Protein AF-A0A636LLC7-F1 (afdb_monomer)

Structure (mmCIF, N/CA/C/O backbone):
data_AF-A0A636LLC7-F1
#
_entry.id   AF-A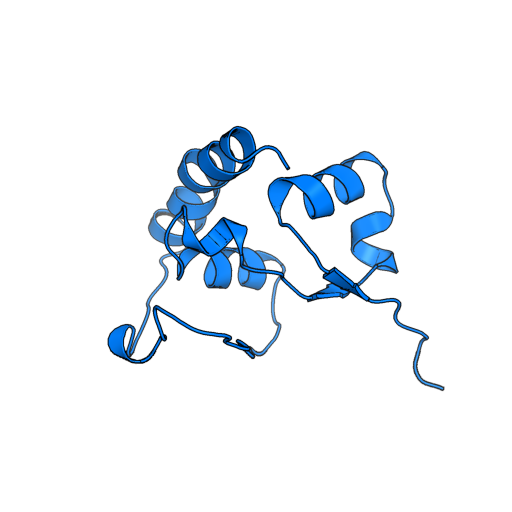0A636LLC7-F1
#
loop_
_atom_site.group_PDB
_atom_site.id
_atom_site.type_symbol
_atom_site.label_atom_id
_atom_site.label_alt_id
_atom_site.label_comp_id
_atom_site.label_asym_id
_atom_site.label_entity_id
_atom_site.label_seq_id
_atom_site.pdbx_PDB_ins_code
_atom_site.Cartn_x
_atom_site.Cartn_y
_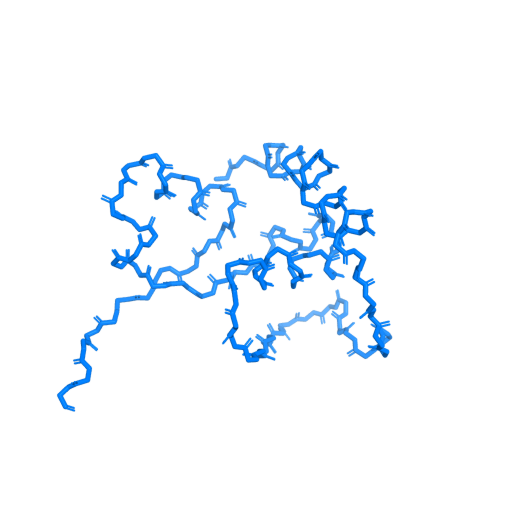atom_site.Cartn_z
_atom_site.occupancy
_atom_site.B_iso_or_equiv
_atom_site.auth_seq_id
_atom_site.auth_comp_id
_atom_site.auth_asym_id
_atom_site.auth_atom_id
_atom_site.pdbx_PDB_model_num
ATOM 1 N N . MET A 1 1 ? 7.302 -12.736 0.149 1.00 58.31 1 MET A N 1
ATOM 2 C CA . MET A 1 1 ? 6.633 -12.761 1.475 1.00 58.31 1 MET A CA 1
ATOM 3 C C . MET A 1 1 ? 7.625 -12.346 2.551 1.00 58.31 1 MET A C 1
ATOM 5 O O . MET A 1 1 ? 8.388 -13.177 3.008 1.00 58.31 1 MET A O 1
ATOM 9 N N . ASN A 1 2 ? 7.585 -11.081 2.977 1.00 75.25 2 ASN A N 1
ATOM 10 C CA . ASN A 1 2 ? 8.117 -10.658 4.274 1.00 75.25 2 ASN A CA 1
ATOM 11 C C . ASN A 1 2 ? 7.044 -9.797 4.944 1.00 75.25 2 ASN A C 1
ATOM 13 O O . ASN A 1 2 ? 7.019 -8.577 4.793 1.00 75.25 2 ASN A O 1
ATOM 17 N N . ARG A 1 3 ? 6.093 -10.457 5.628 1.00 82.88 3 ARG A N 1
ATOM 18 C CA . ARG A 1 3 ? 4.954 -9.786 6.288 1.00 82.88 3 ARG A CA 1
ATOM 19 C C . ARG A 1 3 ? 5.436 -8.648 7.186 1.00 82.88 3 ARG A C 1
ATOM 21 O O . ARG A 1 3 ? 4.837 -7.583 7.168 1.00 82.88 3 ARG A O 1
ATOM 28 N N . PHE A 1 4 ? 6.561 -8.863 7.868 1.00 89.31 4 PHE A N 1
ATOM 29 C CA . PHE A 1 4 ? 7.239 -7.861 8.678 1.00 89.31 4 PHE A CA 1
ATOM 30 C C . PHE A 1 4 ? 7.630 -6.607 7.880 1.00 89.31 4 PHE A C 1
ATOM 32 O O . PHE A 1 4 ? 7.203 -5.514 8.234 1.00 89.31 4 PHE A O 1
ATOM 39 N N . LEU A 1 5 ? 8.360 -6.758 6.767 1.00 89.81 5 LEU A N 1
ATOM 40 C CA . LEU A 1 5 ? 8.785 -5.621 5.939 1.00 89.81 5 LEU A CA 1
ATOM 41 C C . LEU A 1 5 ? 7.599 -4.846 5.368 1.00 89.81 5 LEU A C 1
ATOM 43 O O . LEU A 1 5 ? 7.619 -3.621 5.367 1.00 89.81 5 LEU A O 1
ATOM 47 N N . ARG A 1 6 ? 6.546 -5.539 4.920 1.00 89.00 6 ARG A N 1
ATOM 48 C CA . ARG A 1 6 ? 5.332 -4.870 4.436 1.00 89.00 6 ARG A CA 1
ATOM 49 C C . ARG A 1 6 ? 4.631 -4.110 5.556 1.00 89.00 6 ARG A C 1
ATOM 51 O O . ARG A 1 6 ? 4.224 -2.977 5.347 1.00 89.00 6 ARG A O 1
ATOM 58 N N . THR A 1 7 ? 4.488 -4.713 6.734 1.00 91.56 7 THR A N 1
ATOM 59 C CA . THR A 1 7 ? 3.885 -4.039 7.887 1.00 91.56 7 THR A CA 1
ATOM 60 C C . THR A 1 7 ? 4.683 -2.799 8.274 1.00 91.56 7 THR A C 1
ATOM 62 O O . THR A 1 7 ? 4.080 -1.745 8.457 1.00 91.56 7 THR A O 1
ATOM 65 N N . LEU A 1 8 ? 6.013 -2.899 8.328 1.00 93.56 8 LEU A N 1
ATOM 66 C CA . LEU A 1 8 ? 6.890 -1.766 8.607 1.00 93.56 8 LEU A CA 1
ATOM 67 C C . LEU A 1 8 ? 6.748 -0.678 7.535 1.00 93.56 8 LEU A C 1
ATOM 69 O O . LEU A 1 8 ? 6.526 0.481 7.861 1.00 93.56 8 LEU A O 1
ATOM 73 N N . PHE A 1 9 ? 6.783 -1.058 6.257 1.00 92.31 9 PHE A N 1
ATOM 74 C CA . PHE A 1 9 ? 6.582 -0.145 5.135 1.00 92.31 9 PHE A CA 1
ATOM 75 C C . PHE A 1 9 ? 5.226 0.573 5.208 1.00 92.31 9 PHE A C 1
ATOM 77 O O . PHE A 1 9 ? 5.154 1.791 5.042 1.00 92.31 9 PHE A O 1
ATOM 84 N N . THR A 1 10 ? 4.146 -0.149 5.51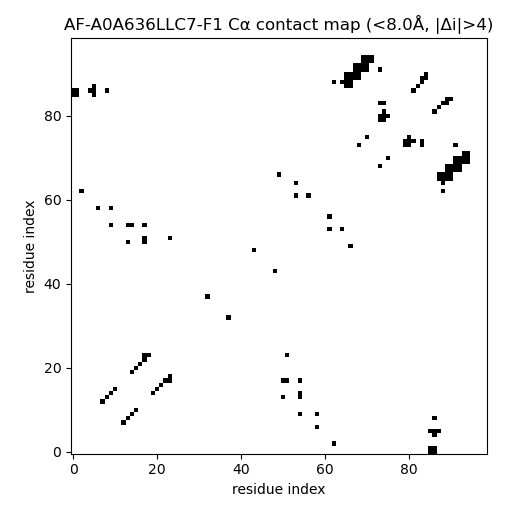1 1.00 92.19 10 THR A N 1
ATOM 85 C CA . THR A 1 10 ? 2.824 0.466 5.634 1.00 92.19 10 THR A CA 1
ATOM 86 C C . THR A 1 10 ? 2.759 1.423 6.823 1.00 92.19 10 THR A C 1
ATOM 88 O O . THR A 1 10 ? 2.265 2.539 6.674 1.00 92.19 10 THR A O 1
ATOM 91 N N . LEU A 1 11 ? 3.237 0.997 7.995 1.00 93.44 11 LEU A N 1
ATOM 92 C CA . LEU A 1 11 ? 3.160 1.782 9.227 1.00 93.44 11 LEU A CA 1
ATOM 93 C C . LEU A 1 11 ? 4.039 3.033 9.179 1.00 93.44 11 LEU A C 1
ATOM 95 O O . LEU A 1 11 ? 3.597 4.096 9.601 1.00 93.44 11 LEU A O 1
ATOM 99 N N . CYS A 1 12 ? 5.263 2.907 8.670 1.00 94.44 12 CYS A N 1
ATOM 100 C CA . CYS A 1 12 ? 6.254 3.978 8.698 1.00 94.44 12 CYS A CA 1
ATOM 101 C C . CYS A 1 12 ? 6.204 4.884 7.466 1.00 94.44 12 CYS A C 1
ATOM 103 O O . CYS A 1 12 ? 6.611 6.036 7.570 1.00 94.44 12 CYS A O 1
ATOM 105 N N . LEU A 1 13 ? 5.718 4.397 6.317 1.00 92.88 13 LEU A N 1
ATOM 106 C CA . LEU A 1 13 ? 5.690 5.185 5.082 1.00 92.88 13 LEU A CA 1
ATOM 107 C C . LEU A 1 13 ? 4.271 5.415 4.565 1.00 92.88 13 LEU A C 1
ATOM 109 O O . LEU A 1 13 ? 3.838 6.560 4.469 1.00 92.88 13 LEU A O 1
ATOM 113 N N . VAL A 1 14 ? 3.523 4.351 4.260 1.00 92.75 14 VAL A N 1
ATOM 114 C CA . VAL A 1 14 ? 2.225 4.490 3.572 1.00 92.75 14 VAL A CA 1
ATOM 115 C C . VAL A 1 14 ? 1.233 5.297 4.401 1.00 92.75 14 VAL A C 1
ATOM 117 O O . VAL A 1 14 ? 0.670 6.267 3.908 1.00 92.75 14 VAL A O 1
ATOM 120 N N . TRP A 1 15 ? 0.986 4.918 5.653 1.00 92.81 15 TRP A N 1
ATOM 121 C CA . TRP A 1 15 ? -0.010 5.606 6.472 1.00 92.81 15 TRP A CA 1
ATOM 122 C C . TRP A 1 15 ? 0.366 7.054 6.799 1.00 92.81 15 TRP A C 1
ATOM 124 O O . TRP A 1 15 ? -0.506 7.903 6.610 1.00 92.81 15 TRP A O 1
ATOM 134 N N . PRO A 1 16 ? 1.604 7.380 7.218 1.00 93.75 16 PRO A N 1
ATOM 135 C CA . PRO A 1 16 ? 2.003 8.767 7.435 1.00 93.75 16 PRO A CA 1
ATOM 136 C C . PRO A 1 16 ? 1.856 9.620 6.173 1.00 93.75 16 PRO A C 1
ATOM 138 O O . PRO A 1 16 ? 1.214 10.666 6.216 1.00 93.75 16 PRO A O 1
ATOM 141 N N . VAL A 1 17 ? 2.352 9.146 5.026 1.00 94.81 17 VAL A N 1
ATOM 142 C CA . VAL A 1 17 ? 2.275 9.901 3.767 1.00 94.81 17 VAL A CA 1
ATOM 143 C C . VAL A 1 17 ? 0.823 10.083 3.318 1.00 94.81 17 VAL A C 1
ATOM 145 O O . VAL A 1 17 ? 0.392 11.199 3.049 1.00 94.81 17 VAL A O 1
ATOM 148 N N . ILE A 1 18 ? 0.033 9.008 3.273 1.00 94.25 18 ILE A N 1
ATOM 149 C CA . ILE A 1 18 ? -1.345 9.068 2.768 1.00 94.25 18 ILE A CA 1
ATOM 150 C C . ILE A 1 18 ? -2.270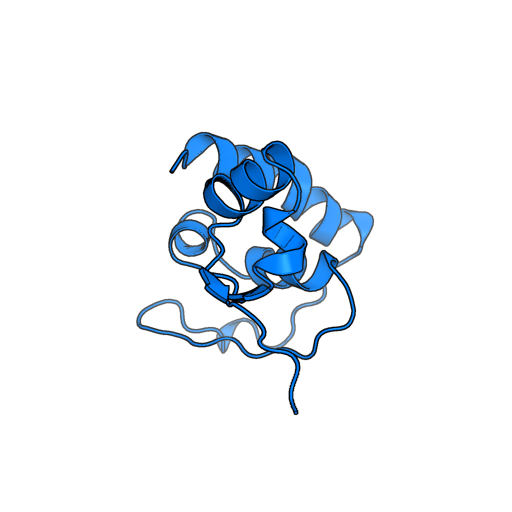 9.842 3.714 1.00 94.25 18 ILE A C 1
ATOM 152 O O . ILE A 1 18 ? -3.118 10.608 3.260 1.00 94.25 18 ILE A O 1
ATOM 156 N N . ARG A 1 19 ? -2.161 9.626 5.030 1.00 89.44 19 ARG A N 1
ATOM 157 C CA . ARG A 1 19 ? -3.126 10.176 5.995 1.00 89.44 19 ARG A CA 1
ATOM 158 C C . ARG A 1 19 ? -2.723 11.534 6.544 1.00 89.44 19 ARG A C 1
ATOM 160 O O . ARG A 1 19 ? -3.609 12.359 6.723 1.00 89.44 19 ARG A O 1
ATOM 167 N N . LEU A 1 20 ? -1.437 11.756 6.821 1.00 88.44 20 LEU A N 1
ATOM 168 C CA . LEU A 1 20 ? -0.970 13.001 7.436 1.00 88.44 20 LEU A CA 1
ATOM 169 C C . LEU A 1 20 ? -0.527 14.016 6.387 1.00 88.44 20 LEU A C 1
ATOM 171 O O . LEU A 1 20 ? -0.892 15.179 6.494 1.00 88.44 20 LEU A O 1
ATOM 175 N N . TRP A 1 21 ? 0.235 13.585 5.377 1.00 92.12 21 TRP A N 1
ATOM 176 C CA . TRP A 1 21 ? 0.771 14.520 4.387 1.00 92.12 21 TRP A CA 1
ATOM 177 C C . TRP A 1 21 ? -0.233 14.840 3.275 1.00 92.12 21 TRP A C 1
ATOM 179 O O . TRP A 1 21 ? -0.517 16.007 3.025 1.00 92.12 21 TRP A O 1
ATOM 189 N N . LEU A 1 22 ? -0.801 13.820 2.627 1.00 91.50 22 LEU A N 1
ATOM 190 C CA . LEU A 1 22 ? -1.737 14.020 1.515 1.00 91.50 22 LEU A CA 1
ATOM 191 C C . LEU A 1 22 ? -3.179 14.281 1.966 1.00 91.50 22 LEU A C 1
ATOM 193 O O . LEU A 1 22 ? -3.944 14.891 1.227 1.00 91.50 22 LEU A O 1
ATOM 197 N N . GLY A 1 23 ? -3.556 13.810 3.157 1.00 91.25 23 GLY A N 1
ATOM 198 C CA . GLY A 1 23 ? -4.914 13.939 3.681 1.00 91.25 23 GLY A CA 1
ATOM 199 C C . GLY A 1 23 ? -5.933 13.084 2.917 1.00 91.25 23 GLY A C 1
ATOM 200 O O . GLY A 1 23 ? -6.652 13.561 2.042 1.00 91.25 23 GLY A O 1
ATOM 201 N N . LEU A 1 24 ? -6.054 11.802 3.271 1.00 92.69 24 LEU A N 1
ATOM 202 C CA . LEU A 1 24 ? -7.049 10.913 2.664 1.00 92.69 24 LEU A CA 1
ATOM 203 C C . LEU A 1 24 ? -8.440 11.081 3.292 1.00 92.69 24 LEU A C 1
ATOM 205 O O . LEU A 1 24 ? -8.659 10.732 4.454 1.00 92.69 24 LEU A O 1
ATOM 209 N N . ARG A 1 25 ? -9.425 11.487 2.484 1.00 94.06 25 ARG A N 1
ATOM 210 C CA . ARG A 1 25 ? -10.843 11.468 2.866 1.00 94.06 25 ARG A CA 1
ATOM 211 C C . ARG A 1 25 ? -11.548 10.237 2.303 1.00 94.06 25 ARG A C 1
ATOM 213 O O . ARG A 1 25 ? -11.711 10.107 1.095 1.00 94.06 25 ARG A O 1
ATOM 220 N N . VAL A 1 26 ? -12.051 9.376 3.186 1.00 93.56 26 VAL A N 1
ATOM 221 C CA . VAL A 1 26 ? -12.848 8.197 2.810 1.00 93.56 26 VAL A CA 1
ATOM 222 C C . VAL A 1 26 ? -14.317 8.460 3.120 1.00 93.56 26 VAL A C 1
ATOM 224 O O . VAL A 1 26 ? -14.665 8.764 4.258 1.00 93.56 26 VAL A O 1
ATOM 227 N N . LYS A 1 27 ? -15.185 8.329 2.116 1.00 95.38 27 LYS A N 1
ATOM 228 C CA . LYS A 1 27 ? -16.643 8.322 2.299 1.00 95.38 27 LYS A CA 1
ATOM 229 C C . LYS A 1 27 ? -17.156 6.888 2.220 1.00 95.38 27 LYS A C 1
ATOM 231 O O . LYS A 1 27 ? -16.601 6.087 1.476 1.00 95.38 27 LYS A O 1
ATOM 236 N N . HIS A 1 28 ? -18.220 6.593 2.961 1.00 95.06 28 HIS A N 1
ATOM 237 C CA . HIS A 1 28 ? -18.900 5.295 2.942 1.00 95.06 28 HIS A CA 1
ATOM 238 C C . HIS A 1 28 ? -17.995 4.091 3.234 1.00 95.06 28 HIS A C 1
ATOM 240 O O . HIS A 1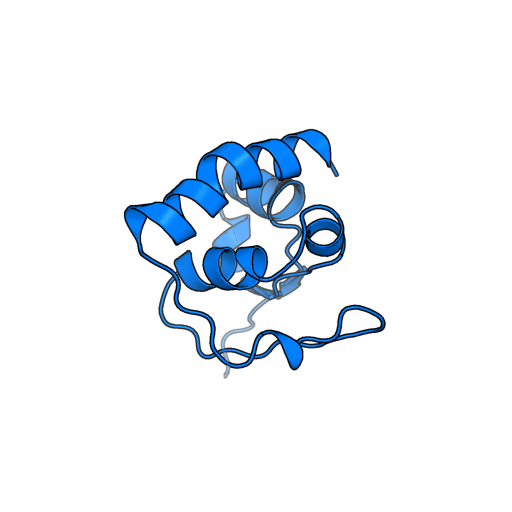 28 ? -18.050 3.063 2.555 1.00 95.06 28 HIS A O 1
ATOM 246 N N . ARG A 1 29 ? -17.123 4.222 4.240 1.00 91.88 29 ARG A N 1
ATOM 247 C CA . ARG A 1 29 ? -16.154 3.179 4.610 1.00 91.88 29 ARG A CA 1
ATOM 248 C C . ARG A 1 29 ? -16.837 1.865 5.000 1.00 91.88 29 ARG A C 1
ATOM 250 O O . ARG A 1 29 ? -16.285 0.800 4.750 1.00 91.88 29 ARG A O 1
ATOM 257 N N . GLU A 1 30 ? -18.031 1.951 5.571 1.00 93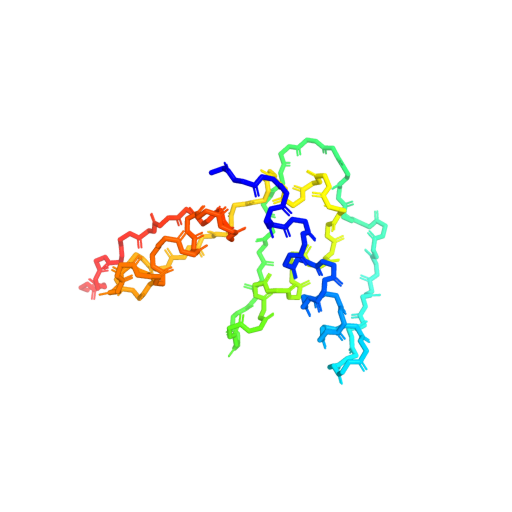.00 30 GLU A N 1
ATOM 258 C CA . GLU A 1 30 ? -18.887 0.832 5.962 1.00 93.00 30 GLU A CA 1
ATOM 259 C C . GLU A 1 30 ? -19.295 -0.071 4.791 1.00 93.00 30 GLU A C 1
ATOM 261 O O . GLU A 1 30 ? -19.621 -1.235 5.004 1.00 93.00 30 GLU A O 1
ATOM 266 N N . ARG A 1 31 ? -19.247 0.433 3.550 1.00 92.56 31 ARG A N 1
ATOM 267 C CA . ARG A 1 31 ? -19.584 -0.351 2.355 1.00 92.56 31 ARG A CA 1
ATOM 268 C C . ARG A 1 31 ? -18.460 -1.280 1.906 1.00 92.56 31 ARG A C 1
ATOM 270 O O . ARG A 1 31 ? -18.707 -2.125 1.053 1.00 92.56 31 ARG A O 1
ATOM 277 N N . LEU A 1 32 ? -17.239 -1.125 2.428 1.00 91.31 32 LEU A N 1
ATOM 278 C CA . LEU A 1 32 ? -16.106 -1.972 2.060 1.00 91.31 32 LEU A CA 1
ATOM 279 C C . LEU A 1 32 ? -16.216 -3.330 2.775 1.00 91.31 32 LEU A C 1
ATOM 281 O O . LEU A 1 32 ? -16.059 -3.373 3.999 1.00 91.31 32 LEU A O 1
ATOM 285 N N . PRO A 1 33 ? -16.421 -4.450 2.054 1.00 89.06 33 PRO A N 1
ATOM 286 C CA . PRO A 1 33 ? -16.553 -5.755 2.687 1.00 89.06 33 PRO A CA 1
ATOM 287 C C . PRO A 1 33 ? -15.292 -6.139 3.465 1.00 89.06 33 PRO A C 1
ATOM 289 O O . PRO A 1 33 ? -14.165 -5.990 2.991 1.00 89.06 33 PRO A O 1
ATOM 292 N N . HIS A 1 34 ? -15.475 -6.663 4.676 1.00 84.38 34 HIS A N 1
ATOM 293 C CA . HIS A 1 34 ? -14.359 -7.090 5.527 1.00 84.38 34 HIS A CA 1
ATOM 294 C C . HIS A 1 34 ? -13.988 -8.570 5.360 1.00 84.38 34 HIS A C 1
ATOM 296 O O . HIS A 1 34 ? -12.939 -8.992 5.854 1.00 84.38 34 HIS A O 1
ATOM 302 N N . ARG A 1 35 ? -14.842 -9.358 4.694 1.00 85.44 35 ARG A N 1
ATOM 303 C CA . ARG A 1 35 ? -14.702 -10.806 4.489 1.00 85.44 35 ARG A CA 1
ATOM 304 C C . ARG A 1 35 ? -15.137 -11.183 3.072 1.00 85.44 35 ARG A C 1
ATOM 306 O O . ARG A 1 35 ? -15.991 -10.511 2.503 1.00 85.44 35 ARG A O 1
ATOM 313 N N . GLY A 1 36 ? -14.593 -12.290 2.571 1.00 87.56 36 GLY A N 1
ATOM 314 C CA . GLY A 1 36 ? -14.900 -12.822 1.242 1.00 87.56 36 GLY A CA 1
ATOM 315 C C . GLY A 1 36 ? -14.030 -12.231 0.125 1.00 87.56 36 GLY A C 1
ATOM 316 O O . GLY A 1 36 ? -13.208 -11.347 0.384 1.00 87.56 36 GLY A O 1
ATOM 317 N N . PRO A 1 37 ? -14.170 -12.751 -1.106 1.00 90.00 37 PRO A N 1
ATOM 318 C CA . PRO A 1 37 ? -13.502 -12.195 -2.274 1.00 90.00 37 PRO A CA 1
ATOM 319 C C . PRO A 1 37 ? -14.072 -10.811 -2.606 1.00 90.00 37 PRO A C 1
ATOM 321 O O . PRO A 1 37 ? -15.275 -10.576 -2.509 1.00 90.00 37 PRO A O 1
ATOM 324 N N . LEU A 1 38 ? -13.196 -9.896 -3.011 1.00 91.50 38 LEU A N 1
ATOM 325 C CA . LEU A 1 38 ? -13.541 -8.525 -3.369 1.00 91.50 38 LEU A CA 1
ATOM 326 C C . LEU A 1 38 ? -12.659 -8.082 -4.532 1.00 91.50 38 LEU A C 1
ATOM 328 O O . LEU A 1 38 ? -11.440 -8.232 -4.476 1.00 91.50 38 LEU A O 1
ATOM 332 N N . ILE A 1 39 ? -13.274 -7.480 -5.546 1.00 92.88 39 ILE A N 1
ATOM 333 C CA . ILE A 1 39 ? -12.564 -6.756 -6.598 1.00 92.88 39 ILE A CA 1
ATOM 334 C C . ILE A 1 39 ? -12.802 -5.269 -6.353 1.00 92.88 39 ILE A C 1
ATOM 336 O O . ILE A 1 39 ? -13.943 -4.812 -6.343 1.00 92.88 39 ILE A O 1
ATOM 340 N N . VAL A 1 40 ? -11.723 -4.520 -6.131 1.00 92.19 40 VAL A N 1
ATOM 341 C CA . VAL A 1 40 ? -11.778 -3.059 -6.023 1.00 92.19 40 VAL A CA 1
ATOM 342 C C . VAL A 1 40 ? -11.365 -2.468 -7.358 1.00 92.19 40 VAL A C 1
ATOM 344 O O . VAL A 1 40 ? -10.245 -2.686 -7.813 1.00 92.19 40 VAL A O 1
ATOM 347 N N . VAL A 1 41 ? -12.274 -1.712 -7.963 1.00 93.56 41 VAL A N 1
ATOM 348 C CA . VAL A 1 41 ? -12.034 -0.989 -9.210 1.00 93.56 41 VAL A CA 1
ATOM 349 C C . VAL A 1 41 ? -11.974 0.497 -8.892 1.00 93.56 41 VAL A C 1
ATOM 351 O O . VAL A 1 41 ? -12.853 1.027 -8.213 1.00 93.56 41 VAL A O 1
ATOM 354 N N . ALA A 1 42 ? -10.931 1.161 -9.374 1.00 93.31 42 ALA A N 1
ATOM 355 C CA . ALA A 1 42 ? -10.757 2.599 -9.268 1.00 93.31 42 ALA A CA 1
ATOM 356 C C . ALA A 1 42 ? -10.340 3.153 -10.630 1.00 93.31 42 ALA A C 1
ATOM 358 O O . ALA A 1 42 ? -9.755 2.442 -11.451 1.00 93.31 42 ALA A O 1
ATOM 359 N N . ASN A 1 43 ? -10.614 4.433 -10.858 1.00 94.94 43 ASN A N 1
ATOM 360 C CA . ASN A 1 43 ? -9.902 5.170 -11.891 1.00 94.94 43 ASN A CA 1
ATOM 361 C C . ASN A 1 43 ? -8.407 5.245 -11.529 1.00 94.94 43 ASN A C 1
ATOM 363 O O . ASN A 1 43 ? -8.041 5.138 -10.359 1.00 94.94 43 ASN A O 1
ATOM 367 N N . HIS A 1 44 ? -7.547 5.437 -12.530 1.00 92.19 44 HIS A N 1
ATOM 368 C CA . HIS A 1 44 ? -6.111 5.584 -12.314 1.00 92.19 44 HIS A CA 1
ATOM 369 C C . HIS A 1 44 ? -5.657 6.980 -12.729 1.00 92.19 44 HIS A C 1
ATOM 371 O O . HIS A 1 44 ? -5.867 7.397 -13.866 1.00 92.19 44 HIS A O 1
ATOM 377 N N . ASN A 1 45 ? -5.064 7.702 -11.790 1.00 90.69 45 ASN A N 1
ATOM 378 C CA . ASN A 1 45 ? -4.542 9.046 -11.975 1.00 90.69 45 ASN A CA 1
ATOM 379 C C . ASN A 1 45 ? -3.056 9.114 -11.600 1.00 90.69 45 ASN A C 1
ATOM 381 O O . ASN A 1 45 ? -2.280 9.781 -12.278 1.00 90.69 45 ASN A O 1
ATOM 385 N N . SER A 1 46 ? -2.640 8.394 -10.553 1.00 89.69 46 SER A N 1
ATOM 386 C CA . SER A 1 46 ? -1.285 8.496 -10.014 1.00 89.69 46 SER A CA 1
ATOM 387 C C . SER A 1 46 ? -0.757 7.180 -9.439 1.00 89.69 46 SER A C 1
ATOM 389 O O . SER A 1 46 ? -1.507 6.294 -9.034 1.00 89.69 46 SER A O 1
ATOM 391 N N . HIS A 1 47 ? 0.565 7.063 -9.290 1.00 87.38 47 HIS A N 1
ATOM 392 C CA . HIS A 1 47 ? 1.159 5.942 -8.549 1.00 87.38 47 HIS A CA 1
ATOM 393 C C . HIS A 1 47 ? 0.714 5.888 -7.078 1.00 87.38 47 HIS A C 1
ATOM 395 O O . HIS A 1 47 ? 0.704 4.810 -6.480 1.00 87.38 47 HIS A O 1
ATOM 401 N N . MET A 1 48 ? 0.302 7.025 -6.505 1.00 91.06 48 MET A N 1
ATOM 402 C CA . MET A 1 48 ? -0.187 7.092 -5.129 1.00 91.06 48 MET A CA 1
ATOM 403 C C . MET A 1 48 ? -1.538 6.403 -4.942 1.00 91.06 48 MET A C 1
ATOM 405 O O . MET A 1 48 ? -1.867 6.039 -3.813 1.00 91.06 48 MET A O 1
ATOM 409 N N . ASP A 1 49 ? -2.275 6.130 -6.021 1.00 92.00 49 ASP A N 1
ATOM 410 C CA . ASP A 1 49 ? -3.573 5.454 -5.967 1.00 92.00 49 ASP A CA 1
ATOM 411 C C . ASP A 1 49 ? -3.446 4.059 -5.345 1.00 92.00 49 ASP A C 1
ATOM 413 O O . ASP A 1 49 ? -4.261 3.667 -4.511 1.00 92.00 49 ASP A O 1
ATOM 417 N N . VAL A 1 50 ? -2.373 3.329 -5.676 1.00 91.19 50 VAL A N 1
ATOM 418 C CA . VAL A 1 50 ? -2.104 1.996 -5.112 1.00 91.19 50 VAL A CA 1
ATOM 419 C C . VAL A 1 50 ? -1.971 2.082 -3.591 1.00 91.19 50 VAL A C 1
ATOM 421 O O . VAL A 1 50 ? -2.562 1.286 -2.862 1.00 91.19 50 VAL A O 1
ATOM 424 N N . PHE A 1 51 ? -1.242 3.079 -3.093 1.00 93.31 51 PHE A N 1
ATOM 425 C CA . PHE A 1 51 ? -1.034 3.291 -1.662 1.00 93.31 51 PHE A CA 1
ATOM 426 C C . PHE A 1 51 ? -2.292 3.804 -0.958 1.00 93.31 51 PHE A C 1
ATOM 428 O O . PHE A 1 51 ? -2.601 3.356 0.149 1.00 93.31 51 PHE A O 1
ATOM 435 N N . ALA A 1 52 ? -3.052 4.687 -1.608 1.00 93.69 52 ALA A N 1
ATOM 436 C CA . ALA A 1 52 ? -4.331 5.166 -1.106 1.00 93.69 52 ALA A CA 1
ATOM 437 C C . ALA A 1 52 ? -5.319 4.002 -0.932 1.00 93.69 52 ALA A C 1
ATOM 439 O O . ALA A 1 52 ? -5.871 3.833 0.158 1.00 93.69 52 ALA A O 1
ATOM 440 N N . LEU A 1 53 ? -5.463 3.140 -1.944 1.00 93.31 53 LEU A N 1
ATOM 441 C CA . LEU A 1 53 ? -6.320 1.953 -1.893 1.00 93.31 53 LEU A CA 1
ATOM 442 C C . LEU A 1 53 ? -5.836 0.934 -0.854 1.00 93.31 53 LEU A C 1
ATOM 444 O O . LEU A 1 53 ? -6.636 0.459 -0.049 1.00 93.31 53 LEU A O 1
ATOM 448 N N . LEU A 1 54 ? -4.531 0.641 -0.792 1.00 91.69 54 LEU A N 1
ATOM 449 C CA . LEU A 1 54 ? -3.967 -0.245 0.237 1.00 91.69 54 LEU A CA 1
ATOM 450 C C . LEU A 1 54 ? -4.257 0.266 1.656 1.00 91.69 54 LEU A C 1
ATOM 452 O O . LEU A 1 54 ? -4.537 -0.528 2.558 1.00 91.69 54 LEU A O 1
ATOM 456 N N . SER A 1 55 ? -4.239 1.585 1.864 1.00 91.81 55 SER A N 1
A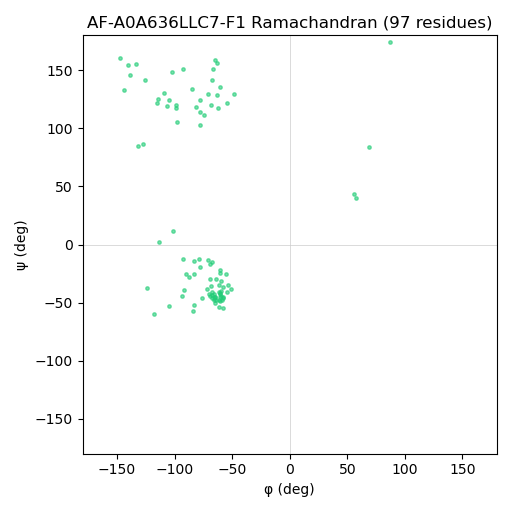TOM 457 C CA . SER A 1 55 ? -4.504 2.202 3.170 1.00 91.81 55 SER A CA 1
ATOM 458 C C . SER A 1 55 ? -5.953 2.047 3.660 1.00 91.81 55 SER A C 1
ATOM 460 O O . SER A 1 55 ? -6.219 2.253 4.853 1.00 91.81 55 SER A O 1
ATOM 462 N N . LEU A 1 56 ? -6.882 1.664 2.771 1.00 91.12 56 LEU A N 1
ATOM 463 C CA . LEU A 1 56 ? -8.267 1.356 3.129 1.00 91.12 56 LEU A CA 1
ATOM 464 C C . LEU A 1 56 ? -8.365 0.065 3.949 1.00 91.12 56 LEU A C 1
ATOM 466 O O . LEU A 1 56 ? -9.241 -0.038 4.810 1.00 91.12 56 LEU A O 1
ATOM 470 N N . PHE A 1 57 ? -7.448 -0.877 3.734 1.00 91.00 57 PHE A N 1
ATOM 471 C CA . PHE A 1 57 ? -7.432 -2.191 4.369 1.00 91.00 57 PHE A CA 1
ATOM 472 C C . PHE A 1 57 ? -6.593 -2.210 5.652 1.00 91.00 57 PHE A C 1
ATOM 474 O O . PHE A 1 57 ? -5.611 -1.478 5.793 1.00 91.00 57 PHE A O 1
ATOM 481 N N . SER A 1 58 ? -6.955 -3.083 6.597 1.00 90.00 58 SER A N 1
ATOM 482 C CA . SER A 1 58 ? -6.112 -3.350 7.772 1.00 90.00 58 SER A CA 1
ATOM 483 C C . SER A 1 58 ? -4.778 -3.995 7.372 1.00 90.00 58 SER A C 1
ATOM 485 O O . SER A 1 58 ? -4.682 -4.649 6.334 1.00 90.00 58 SER A O 1
ATOM 487 N N . LEU A 1 59 ? -3.752 -3.897 8.225 1.00 89.50 59 LEU A N 1
ATOM 488 C CA . LEU A 1 59 ? -2.429 -4.502 7.981 1.00 89.50 59 LEU A CA 1
ATOM 489 C C . LEU A 1 59 ? -2.502 -6.007 7.678 1.00 89.50 59 LEU A C 1
ATOM 491 O O . LEU A 1 59 ? -1.740 -6.529 6.862 1.00 89.50 59 LEU A O 1
ATOM 495 N N . ARG A 1 60 ? -3.446 -6.708 8.320 1.00 88.38 60 ARG A N 1
ATOM 496 C CA . ARG A 1 60 ? -3.701 -8.129 8.071 1.00 88.38 60 ARG A CA 1
ATOM 497 C C . ARG A 1 60 ? -4.310 -8.346 6.687 1.00 88.38 60 ARG A C 1
ATOM 499 O O . ARG A 1 60 ? -3.861 -9.238 5.976 1.00 88.38 60 ARG A O 1
ATOM 506 N N . GLN A 1 61 ? -5.291 -7.528 6.305 1.00 89.69 61 GLN A N 1
ATOM 507 C CA . GLN A 1 61 ? -5.965 -7.616 5.006 1.00 89.69 61 GLN A CA 1
ATOM 508 C C . GLN A 1 61 ? -5.049 -7.240 3.842 1.00 89.69 61 GLN A C 1
ATOM 510 O O . GLN A 1 61 ? -5.109 -7.901 2.816 1.00 89.69 61 GLN A O 1
ATOM 515 N N . GLN A 1 62 ? -4.149 -6.266 4.010 1.00 89.75 62 GLN A N 1
ATOM 516 C CA . GLN A 1 62 ? -3.178 -5.879 2.977 1.00 89.75 62 GLN A CA 1
ATOM 517 C C . GLN A 1 62 ? -2.323 -7.052 2.483 1.00 89.75 62 GLN A C 1
ATOM 519 O O . GLN A 1 62 ? -1.851 -7.034 1.354 1.00 89.75 62 GLN A O 1
ATOM 524 N N . GLY A 1 63 ? -2.134 -8.094 3.301 1.00 87.31 63 GLY A N 1
ATOM 525 C CA . GLY A 1 63 ? -1.440 -9.307 2.869 1.00 87.31 63 GLY A CA 1
ATOM 526 C C . GLY A 1 63 ? -2.183 -10.186 1.877 1.00 87.31 63 GLY A C 1
ATOM 527 O O . GLY A 1 63 ? -1.555 -11.070 1.307 1.00 87.31 63 GLY A O 1
ATOM 528 N N . TYR A 1 64 ? -3.472 -9.935 1.692 1.00 88.69 64 TYR A N 1
ATOM 529 C CA . TYR A 1 64 ? -4.350 -10.617 0.748 1.00 88.69 64 TYR A CA 1
ATOM 530 C C . TYR A 1 64 ? -4.829 -9.669 -0.359 1.00 88.69 64 TYR A C 1
ATOM 532 O O . TYR A 1 64 ? -5.638 -10.058 -1.194 1.00 88.69 64 TYR A O 1
ATOM 540 N N . VAL A 1 65 ? -4.365 -8.413 -0.357 1.00 90.56 65 VAL A N 1
ATOM 541 C CA . VAL A 1 65 ? -4.626 -7.472 -1.446 1.00 90.56 65 VAL A CA 1
ATOM 542 C C . VAL A 1 65 ? -3.573 -7.695 -2.520 1.00 90.56 65 VAL A C 1
ATOM 544 O O . VAL A 1 65 ? -2.380 -7.803 -2.225 1.00 90.56 65 VAL A O 1
ATOM 547 N N . HIS A 1 66 ? -4.040 -7.757 -3.759 1.00 91.56 66 HIS A N 1
ATOM 548 C CA . HIS A 1 66 ? -3.237 -8.062 -4.932 1.00 91.56 66 HIS A CA 1
ATOM 549 C C . HIS A 1 66 ? -3.460 -6.977 -5.988 1.00 91.56 66 HIS A C 1
ATOM 551 O O . HIS A 1 66 ? -4.358 -7.111 -6.820 1.00 91.56 66 HIS A O 1
ATOM 557 N N . PRO A 1 67 ? -2.705 -5.863 -5.940 1.00 91.31 67 PRO A N 1
ATOM 558 C CA . PRO A 1 67 ? -2.820 -4.825 -6.951 1.00 91.31 67 PRO A CA 1
ATOM 559 C C . PRO A 1 67 ? -2.416 -5.381 -8.315 1.00 91.31 67 PRO A C 1
ATOM 561 O O . PRO A 1 67 ? -1.343 -5.966 -8.468 1.00 91.31 67 PRO A O 1
ATOM 564 N N . VAL A 1 68 ? -3.273 -5.192 -9.311 1.00 90.19 68 VAL A N 1
ATOM 565 C CA . VAL A 1 68 ? -2.957 -5.553 -10.692 1.00 90.19 68 VAL A CA 1
ATOM 566 C C . VAL A 1 68 ? -2.053 -4.470 -11.265 1.00 90.19 68 VAL A C 1
ATOM 568 O O . VAL A 1 68 ? -2.396 -3.289 -11.221 1.00 90.19 68 VAL A O 1
ATOM 571 N N . ALA A 1 69 ? -0.885 -4.859 -11.770 1.00 85.88 69 ALA A N 1
ATOM 572 C CA . ALA A 1 69 ? 0.128 -3.911 -12.213 1.00 85.88 69 ALA A CA 1
ATOM 573 C C . ALA A 1 69 ? 0.792 -4.356 -13.518 1.00 85.88 69 ALA A C 1
ATOM 575 O O . ALA A 1 69 ? 1.003 -5.541 -13.759 1.00 85.88 69 ALA A O 1
ATOM 576 N N . ALA A 1 70 ? 1.150 -3.387 -14.354 1.00 82.81 70 ALA A N 1
ATOM 577 C CA . ALA A 1 70 ? 1.847 -3.613 -15.612 1.00 82.81 70 ALA A CA 1
ATOM 578 C C . ALA A 1 70 ? 3.229 -4.252 -15.389 1.00 82.81 70 ALA A C 1
ATOM 580 O O . ALA A 1 70 ? 4.104 -3.645 -14.762 1.00 82.81 70 ALA A O 1
ATOM 581 N N . ALA A 1 71 ? 3.432 -5.466 -15.908 1.00 81.00 71 ALA A N 1
ATOM 582 C CA . ALA A 1 71 ? 4.679 -6.212 -15.739 1.00 81.00 71 ALA A CA 1
ATOM 583 C C . ALA A 1 71 ? 5.881 -5.463 -16.338 1.00 81.00 71 ALA A C 1
ATOM 585 O O . ALA A 1 71 ? 6.933 -5.363 -15.714 1.00 81.00 71 ALA A O 1
ATOM 586 N N . ASP A 1 72 ? 5.692 -4.875 -17.515 1.00 76.69 72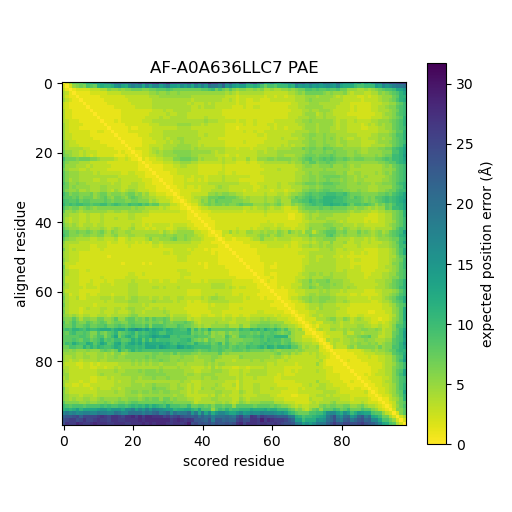 ASP A N 1
ATOM 587 C CA . ASP A 1 72 ? 6.695 -4.124 -18.269 1.00 76.69 72 ASP A CA 1
ATOM 588 C C . ASP A 1 72 ? 7.172 -2.857 -17.541 1.00 76.69 72 ASP A C 1
ATOM 590 O O . ASP A 1 72 ? 8.334 -2.470 -17.659 1.00 76.69 72 ASP A O 1
ATOM 594 N N . TYR A 1 73 ? 6.305 -2.248 -16.728 1.00 75.56 73 TYR A N 1
ATOM 595 C CA . TYR A 1 73 ? 6.675 -1.097 -15.911 1.00 75.56 73 TYR A CA 1
ATOM 596 C C . TYR A 1 73 ? 7.330 -1.527 -14.597 1.00 75.56 73 TYR A C 1
ATOM 598 O O . TYR A 1 73 ? 8.469 -1.159 -14.322 1.00 75.56 73 TYR A O 1
ATOM 606 N N . PHE A 1 74 ? 6.644 -2.341 -13.787 1.00 77.31 74 PHE A N 1
ATOM 607 C CA . PHE A 1 74 ? 7.070 -2.633 -12.413 1.00 77.31 74 PHE A CA 1
ATOM 608 C C . PHE A 1 74 ? 8.209 -3.653 -12.313 1.00 77.31 74 PHE A C 1
ATOM 610 O O . PHE A 1 74 ? 8.907 -3.680 -11.300 1.00 77.31 74 PHE A O 1
ATOM 617 N N . LEU A 1 75 ? 8.444 -4.459 -13.352 1.00 78.19 75 LEU A N 1
ATOM 618 C CA . LEU A 1 75 ? 9.534 -5.441 -13.386 1.00 78.19 75 LEU A CA 1
ATOM 619 C C . LEU A 1 75 ? 10.743 -4.974 -14.209 1.00 78.19 75 LEU A C 1
ATOM 621 O O . LEU A 1 75 ? 11.649 -5.764 -14.460 1.00 78.19 75 LEU A O 1
ATOM 625 N N . ARG A 1 76 ? 10.808 -3.689 -14.590 1.00 79.44 76 ARG A N 1
ATOM 626 C CA . ARG A 1 76 ? 11.908 -3.145 -15.407 1.00 79.44 76 ARG A CA 1
ATOM 627 C C . ARG A 1 76 ? 13.285 -3.248 -14.738 1.00 79.44 76 ARG A C 1
ATOM 629 O O . ARG A 1 76 ? 14.287 -3.429 -15.420 1.00 79.44 76 ARG A O 1
ATOM 636 N N . ASN A 1 77 ? 13.349 -3.109 -13.414 1.00 86.50 77 ASN A N 1
ATOM 637 C CA . ASN A 1 77 ? 14.589 -3.198 -12.637 1.00 86.50 77 ASN A CA 1
ATOM 638 C C . ASN A 1 77 ? 14.445 -4.242 -11.525 1.00 86.50 77 ASN A C 1
ATOM 640 O O . ASN A 1 77 ? 13.403 -4.299 -10.876 1.00 86.50 77 ASN A O 1
ATOM 644 N N . LYS A 1 78 ? 15.506 -5.011 -11.246 1.00 85.00 78 LYS A N 1
ATOM 645 C CA . LYS A 1 78 ? 15.516 -6.092 -10.242 1.00 85.00 78 LYS A CA 1
ATOM 646 C C . LYS A 1 78 ? 15.066 -5.614 -8.859 1.00 85.00 78 LYS A C 1
ATOM 648 O O . LYS A 1 78 ? 14.285 -6.296 -8.204 1.00 85.00 78 LYS A O 1
ATOM 653 N N . TRP A 1 79 ? 15.496 -4.422 -8.447 1.00 86.88 79 TRP A N 1
ATOM 654 C CA . TRP A 1 79 ? 15.112 -3.823 -7.164 1.00 86.88 79 TRP A CA 1
ATOM 655 C C . TRP A 1 79 ? 13.632 -3.439 -7.111 1.00 86.88 79 TRP A C 1
ATOM 657 O O . TRP A 1 79 ? 12.935 -3.766 -6.152 1.00 86.88 79 TRP A O 1
ATOM 667 N N . MET A 1 80 ? 13.138 -2.786 -8.165 1.00 85.50 80 MET A N 1
ATOM 668 C CA . MET A 1 80 ? 11.738 -2.374 -8.264 1.00 85.50 80 MET A CA 1
ATOM 669 C C . MET A 1 80 ? 10.808 -3.584 -8.375 1.00 85.50 80 MET A C 1
ATOM 671 O O . MET A 1 80 ? 9.789 -3.628 -7.694 1.00 85.50 80 MET A O 1
ATOM 675 N N . GLY A 1 81 ? 11.197 -4.600 -9.147 1.00 86.25 81 GLY A N 1
ATOM 676 C CA . GLY A 1 81 ? 10.448 -5.845 -9.262 1.00 86.25 81 GLY A CA 1
ATOM 677 C C . GLY A 1 81 ? 10.431 -6.625 -7.953 1.00 86.25 81 GLY A C 1
ATOM 678 O O . GLY A 1 81 ? 9.370 -7.072 -7.518 1.00 86.25 81 GLY A O 1
ATOM 679 N N . TRP A 1 82 ? 11.573 -6.713 -7.260 1.00 89.75 82 TRP A N 1
ATOM 680 C CA . TRP A 1 82 ? 11.623 -7.301 -5.924 1.00 89.75 82 TRP A CA 1
ATOM 681 C C . TRP A 1 82 ? 10.682 -6.572 -4.963 1.00 89.75 82 TRP A C 1
ATOM 683 O O . TRP A 1 82 ? 9.913 -7.233 -4.271 1.00 89.75 82 TRP A O 1
ATOM 693 N N . PHE A 1 83 ? 10.691 -5.238 -4.951 1.00 88.00 83 PHE A N 1
ATOM 694 C CA . PHE A 1 83 ? 9.816 -4.437 -4.097 1.00 88.00 83 PHE A CA 1
ATOM 695 C C . PHE A 1 83 ? 8.333 -4.628 -4.447 1.00 88.00 83 PHE A C 1
ATOM 697 O O . PHE A 1 83 ? 7.516 -4.899 -3.565 1.00 88.00 83 PHE A O 1
ATOM 704 N N . ALA A 1 84 ? 7.981 -4.555 -5.729 1.00 86.88 84 ALA A N 1
ATOM 705 C CA . ALA A 1 84 ? 6.608 -4.707 -6.192 1.00 86.88 84 ALA A CA 1
ATOM 706 C C . ALA A 1 84 ? 6.035 -6.087 -5.826 1.00 86.88 84 ALA A C 1
ATOM 708 O O . ALA A 1 84 ? 4.913 -6.189 -5.333 1.00 86.88 84 ALA A O 1
ATOM 709 N N . ILE A 1 85 ? 6.824 -7.150 -5.983 1.00 85.94 85 ILE A N 1
ATOM 710 C CA . ILE A 1 85 ? 6.395 -8.515 -5.658 1.00 85.94 85 ILE A CA 1
ATOM 711 C C . ILE A 1 85 ? 6.397 -8.752 -4.140 1.00 85.94 85 ILE A C 1
ATOM 713 O O . ILE A 1 85 ? 5.447 -9.306 -3.591 1.00 85.94 85 ILE A O 1
ATOM 717 N N . ASN A 1 86 ? 7.450 -8.343 -3.425 1.00 86.12 86 ASN A N 1
ATOM 718 C CA . ASN A 1 86 ? 7.636 -8.729 -2.021 1.00 86.12 86 ASN A CA 1
ATOM 719 C C . ASN A 1 86 ? 6.955 -7.807 -1.012 1.00 86.12 86 ASN A C 1
ATOM 721 O O . ASN A 1 86 ? 6.606 -8.280 0.076 1.00 86.12 86 ASN A O 1
ATOM 725 N N . ILE A 1 87 ? 6.779 -6.530 -1.354 1.00 86.69 87 ILE A N 1
ATOM 726 C CA . ILE A 1 87 ? 6.168 -5.518 -0.488 1.00 86.69 87 ILE A CA 1
ATOM 727 C C . ILE A 1 87 ? 4.745 -5.207 -0.951 1.00 86.69 87 ILE A C 1
ATOM 729 O O . ILE A 1 87 ? 3.822 -5.330 -0.147 1.00 86.69 87 ILE A O 1
ATOM 733 N N . LEU A 1 88 ? 4.552 -4.867 -2.232 1.00 87.12 88 LEU A N 1
ATOM 734 C CA . LEU A 1 88 ? 3.231 -4.485 -2.763 1.00 87.12 88 LEU A CA 1
ATOM 735 C C . LEU A 1 88 ? 2.346 -5.671 -3.155 1.00 87.12 88 LEU A C 1
ATOM 737 O O . LEU A 1 88 ? 1.145 -5.481 -3.321 1.00 87.12 88 LEU A O 1
ATOM 741 N N . ASN A 1 89 ? 2.916 -6.876 -3.255 1.00 89.06 89 ASN A N 1
ATOM 742 C CA . ASN A 1 89 ? 2.186 -8.108 -3.553 1.00 89.06 89 ASN A CA 1
ATOM 743 C C . ASN A 1 89 ? 1.402 -8.033 -4.879 1.00 89.06 89 ASN A C 1
ATOM 745 O O . ASN A 1 89 ? 0.258 -8.488 -4.962 1.00 89.06 89 ASN A O 1
ATOM 749 N N . ILE A 1 90 ? 2.007 -7.412 -5.899 1.00 90.38 90 ILE A N 1
ATOM 750 C CA . ILE A 1 90 ? 1.341 -7.195 -7.186 1.00 90.38 90 ILE A CA 1
ATOM 751 C C . ILE A 1 90 ? 1.074 -8.503 -7.931 1.00 90.38 90 ILE A C 1
ATOM 753 O O . ILE A 1 90 ? 1.850 -9.456 -7.846 1.00 90.38 90 ILE A O 1
ATOM 757 N N . VAL A 1 91 ? 0.012 -8.503 -8.733 1.00 89.50 91 VAL A N 1
ATOM 758 C CA . VAL A 1 91 ? -0.186 -9.478 -9.808 1.00 89.50 91 VAL A CA 1
ATOM 759 C C . VAL A 1 91 ? 0.278 -8.812 -11.103 1.00 89.50 91 VAL A C 1
ATOM 761 O O . VAL A 1 91 ? -0.396 -7.894 -11.585 1.00 89.50 91 VAL A O 1
ATOM 764 N N . PRO A 1 92 ? 1.451 -9.197 -11.638 1.00 86.56 92 PRO A N 1
ATOM 765 C CA . PRO A 1 92 ? 1.969 -8.606 -12.859 1.00 86.56 92 PRO A CA 1
ATOM 766 C C . PRO A 1 92 ? 1.133 -9.072 -14.052 1.00 86.56 92 PRO A C 1
ATOM 768 O O . PRO A 1 92 ? 0.927 -10.267 -14.250 1.00 86.56 92 PRO A O 1
ATOM 771 N N . VAL A 1 93 ? 0.677 -8.125 -14.865 1.00 86.94 93 VAL A N 1
ATOM 772 C CA . VAL A 1 93 ? -0.042 -8.395 -16.111 1.00 86.94 93 VAL A CA 1
ATOM 773 C C . VAL A 1 93 ? 0.803 -7.914 -17.275 1.00 86.94 93 VAL A C 1
ATOM 775 O O . VAL A 1 93 ? 1.213 -6.750 -17.329 1.00 86.94 93 VAL A O 1
ATOM 778 N N . THR A 1 94 ? 1.069 -8.820 -18.213 1.00 83.06 94 THR A N 1
ATOM 779 C CA . THR A 1 94 ? 1.734 -8.478 -19.466 1.00 83.06 94 THR A CA 1
ATOM 780 C C . THR A 1 94 ? 0.745 -7.748 -20.352 1.00 83.06 94 THR A C 1
ATOM 782 O O . THR A 1 94 ? -0.218 -8.328 -20.849 1.00 83.06 94 THR A O 1
ATOM 785 N N . ARG A 1 95 ? 1.000 -6.462 -20.562 1.00 76.75 95 ARG A N 1
ATOM 786 C CA . ARG A 1 95 ? 0.301 -5.687 -21.575 1.00 76.75 95 ARG A CA 1
ATOM 787 C C . ARG A 1 95 ? 0.928 -6.055 -22.915 1.00 76.75 95 ARG A C 1
ATOM 789 O O . ARG A 1 95 ? 2.034 -5.618 -23.212 1.00 76.75 9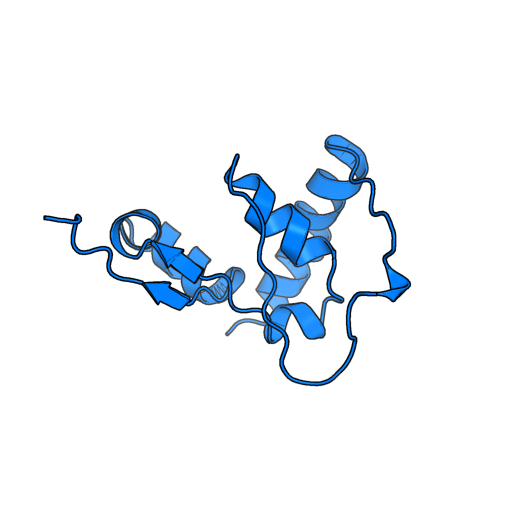5 ARG A O 1
ATOM 796 N N . LYS A 1 96 ? 0.261 -6.889 -23.714 1.00 67.19 96 LYS A N 1
ATOM 797 C CA . LYS A 1 96 ? 0.466 -6.793 -25.162 1.00 67.19 96 LYS A CA 1
ATOM 798 C C . LYS A 1 96 ? -0.161 -5.456 -25.540 1.00 67.19 96 LYS A C 1
ATOM 800 O O . LYS A 1 96 ? -1.316 -5.230 -25.181 1.00 67.19 96 LYS A O 1
ATOM 805 N N . GLY A 1 97 ? 0.625 -4.537 -26.107 1.00 57.25 97 GLY A N 1
ATOM 806 C CA . GLY A 1 97 ? 0.060 -3.310 -26.668 1.00 57.25 97 GLY A CA 1
ATOM 807 C C . GLY A 1 97 ? -1.120 -3.718 -27.540 1.00 57.25 97 GLY A C 1
ATOM 808 O O . GLY A 1 97 ? -0.994 -4.696 -28.275 1.00 57.25 97 GLY A O 1
ATOM 809 N N . GLY A 1 98 ? -2.275 -3.081 -27.345 1.00 52.66 98 GLY A N 1
ATOM 810 C CA . GLY A 1 98 ? -3.406 -3.332 -28.226 1.00 52.66 98 GLY A CA 1
ATOM 811 C C . GLY A 1 98 ? -2.933 -3.081 -29.651 1.00 52.66 98 GLY A C 1
ATOM 812 O O . GLY A 1 98 ? -2.399 -2.006 -29.923 1.00 52.66 98 GLY A O 1
ATOM 813 N N . GLU A 1 99 ? -3.037 -4.100 -30.495 1.00 41.03 99 GLU A N 1
ATOM 814 C CA . GLU A 1 99 ? -3.237 -3.855 -31.920 1.00 41.03 99 GLU A CA 1
ATOM 815 C C . GLU A 1 99 ? -4.605 -3.189 -32.099 1.00 41.03 99 GLU A C 1
ATOM 817 O O . GLU A 1 99 ? -5.552 -3.590 -31.375 1.00 41.03 99 GLU A O 1
#

Secondary structure (DSSP, 8-state):
--HHHHHHHIIIIIHIIIIIIS----S-GGGS-SSS----------THHHHHHHTTS-TTGGGG---EEEHHHHTSSHHHHHHHHHTS--EEE--PPP-

Organism: NCBI:txid2511819

pLDDT: mean 87.43, std 8.88, range [41.03, 95.38]

Sequence (99 aa):
MNRFLRTLFTLCLVWPVIRLWLGLRVKHRERLPHRGPLIVVANHNSHMDVFALLSLFSLRQQGYVHPVAAADYFLRNKWMGWFAINILNIVPVTRKGGE

InterPro domains:
  IPR002123 Phospholipid/glycerol acyltransferase [PF01553] (24-96)

Foldseek 3Di:
DPLPVLLCCCVVPLCCCQPVVVNDDDDPLVPDDPDDDDDDDDDDDDPNVLSSVLNSDDSVCQVVDEAEDACVPQVVDPVSVCCCCVRNVYDHDHDPPDD

Radius of gyration: 14.15 Å; Cα contacts (8 Å, |Δi|>4): 81; chains: 1; bounding box: 35×27×41 Å

Solvent-accessible surface area (backbone atoms only — not comparable to full-atom values): 6210 Å² total; per-residue (Å²): 122,43,70,66,60,31,48,49,46,38,64,73,43,46,46,46,45,41,53,70,71,69,54,68,83,81,76,71,67,87,75,60,80,89,69,80,92,81,86,87,86,75,89,86,89,55,83,60,51,62,53,53,58,49,64,74,45,52,78,77,52,45,78,74,44,61,50,78,40,53,30,75,67,49,53,69,42,73,66,50,27,49,43,38,49,40,53,56,36,44,43,69,39,81,74,72,75,82,127

Mean predicted aligned error: 5.05 Å